Protein AF-A0A957DSN6-F1 (afdb_monomer)

Structure (mmCIF, N/CA/C/O backbone):
data_AF-A0A957DSN6-F1
#
_entry.id   AF-A0A957DSN6-F1
#
loop_
_atom_site.group_PDB
_atom_site.id
_atom_site.type_symbol
_atom_site.label_atom_id
_atom_site.label_alt_id
_atom_site.label_comp_id
_atom_site.label_asym_id
_atom_site.label_entity_id
_atom_site.label_seq_id
_atom_site.pdbx_PDB_ins_code
_atom_site.Cartn_x
_atom_site.Cartn_y
_atom_site.Cartn_z
_atom_site.occupancy
_atom_site.B_iso_or_equiv
_atom_site.auth_seq_id
_atom_site.auth_comp_id
_atom_site.auth_asym_id
_atom_site.auth_atom_id
_atom_site.pdbx_PDB_model_num
ATOM 1 N N . MET A 1 1 ? -2.392 6.578 -17.280 1.00 80.94 1 MET A N 1
ATOM 2 C CA . MET A 1 1 ? -2.365 6.594 -15.804 1.00 80.94 1 MET A CA 1
ATOM 3 C C . MET A 1 1 ? -3.721 6.248 -15.195 1.00 80.94 1 MET A C 1
ATOM 5 O O . MET A 1 1 ? -3.770 5.430 -14.290 1.00 80.94 1 MET A O 1
ATOM 9 N N . GLU A 1 2 ? -4.826 6.743 -15.762 1.00 84.31 2 GLU A N 1
ATOM 10 C CA . GLU A 1 2 ? -6.199 6.460 -15.296 1.00 84.31 2 GLU A CA 1
ATOM 11 C C . GLU A 1 2 ? -6.543 4.968 -15.145 1.00 84.31 2 GLU A C 1
ATOM 13 O O . GLU A 1 2 ? -7.177 4.583 -14.171 1.00 84.31 2 GLU A O 1
ATOM 18 N N . LYS A 1 3 ? -6.066 4.094 -16.045 1.00 86.19 3 LYS A N 1
ATOM 19 C CA . LYS A 1 3 ? -6.266 2.636 -15.913 1.00 86.19 3 LYS A CA 1
ATOM 20 C C . LYS A 1 3 ? -5.675 2.062 -14.620 1.00 86.19 3 LYS A C 1
ATOM 22 O O . LYS A 1 3 ? -6.287 1.193 -14.009 1.00 86.19 3 LYS A O 1
ATOM 27 N N . LEU A 1 4 ? -4.493 2.534 -14.217 1.00 87.94 4 LEU A N 1
ATOM 28 C CA . LEU A 1 4 ? -3.834 2.097 -12.987 1.00 87.94 4 LEU A CA 1
ATOM 29 C C . LEU A 1 4 ? -4.557 2.666 -11.760 1.00 87.94 4 LEU A C 1
ATOM 31 O O . LEU A 1 4 ? -4.818 1.925 -10.821 1.00 87.94 4 LEU A O 1
ATOM 35 N N . LYS A 1 5 ? -4.977 3.935 -11.820 1.00 88.50 5 LYS A N 1
ATOM 36 C CA . LYS A 1 5 ? -5.793 4.580 -10.782 1.00 88.50 5 LYS A CA 1
ATOM 37 C C . LYS A 1 5 ? -7.107 3.831 -10.531 1.00 88.50 5 LYS A C 1
ATOM 39 O O . LYS A 1 5 ? -7.393 3.479 -9.394 1.00 88.50 5 LYS A O 1
ATOM 44 N N . ASN A 1 6 ? -7.850 3.495 -11.587 1.00 89.38 6 ASN A N 1
ATOM 45 C CA . ASN A 1 6 ? -9.094 2.721 -11.480 1.00 89.38 6 ASN A CA 1
ATOM 46 C C . ASN A 1 6 ? -8.859 1.312 -10.926 1.00 89.38 6 ASN A C 1
ATOM 48 O O . ASN A 1 6 ? -9.687 0.794 -10.186 1.00 89.38 6 ASN A O 1
ATOM 52 N N . ARG A 1 7 ? -7.724 0.690 -11.270 1.00 89.69 7 ARG A N 1
ATOM 53 C CA . ARG A 1 7 ? -7.349 -0.620 -10.730 1.00 89.69 7 ARG A CA 1
ATOM 54 C C . ARG A 1 7 ? -7.064 -0.552 -9.231 1.00 89.69 7 ARG A C 1
ATOM 56 O O . ARG A 1 7 ? -7.552 -1.408 -8.507 1.00 89.69 7 ARG A O 1
ATOM 63 N N . ILE A 1 8 ? -6.318 0.458 -8.782 1.00 89.50 8 ILE A N 1
ATOM 64 C CA . ILE A 1 8 ? -6.016 0.673 -7.359 1.00 89.50 8 ILE A CA 1
ATOM 65 C C . ILE A 1 8 ? -7.295 1.003 -6.578 1.00 89.50 8 ILE A C 1
ATOM 67 O O . ILE A 1 8 ? -7.505 0.460 -5.503 1.00 89.50 8 ILE A O 1
ATOM 71 N N . ALA A 1 9 ? -8.191 1.820 -7.137 1.00 88.75 9 ALA A N 1
ATOM 72 C CA . ALA A 1 9 ? -9.477 2.143 -6.514 1.00 88.75 9 ALA A CA 1
ATOM 73 C C . ALA A 1 9 ? -10.405 0.923 -6.335 1.00 88.75 9 ALA A C 1
ATOM 75 O O . ALA A 1 9 ? -11.307 0.959 -5.507 1.00 88.75 9 ALA A O 1
ATOM 76 N N . ALA A 1 10 ? -10.193 -0.148 -7.107 1.00 90.00 10 ALA A N 1
ATOM 77 C CA . ALA A 1 10 ? -10.959 -1.390 -7.024 1.00 90.00 10 ALA A CA 1
ATOM 78 C C . ALA A 1 10 ? -10.331 -2.437 -6.084 1.00 90.00 10 ALA A C 1
ATOM 80 O O . ALA A 1 10 ? -10.807 -3.573 -6.029 1.00 90.00 10 ALA A O 1
ATOM 81 N N . PHE A 1 11 ? -9.236 -2.107 -5.396 1.00 90.44 11 PHE A N 1
ATOM 82 C CA . PHE A 1 11 ? -8.591 -3.039 -4.476 1.00 90.44 11 PHE A CA 1
ATOM 83 C C . PHE A 1 11 ? -9.40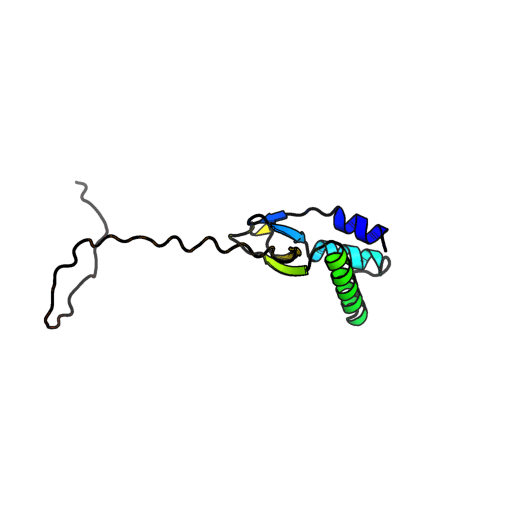8 -3.261 -3.208 1.00 90.44 11 PHE A C 1
ATOM 85 O O . PHE A 1 11 ? -10.123 -2.361 -2.770 1.00 90.44 11 PHE A O 1
ATOM 92 N N . PRO A 1 12 ? -9.304 -4.464 -2.612 1.00 87.88 12 PRO A N 1
ATOM 93 C CA . PRO A 1 12 ? -9.952 -4.732 -1.344 1.00 87.88 12 PRO A CA 1
ATOM 94 C C . PRO A 1 12 ? -9.374 -3.802 -0.278 1.00 87.88 12 PRO A C 1
ATOM 96 O O . PRO A 1 12 ? -8.158 -3.730 -0.084 1.00 87.88 12 PRO A O 1
ATOM 99 N N . THR A 1 13 ? -10.266 -3.099 0.404 1.00 89.88 13 THR A N 1
ATOM 100 C CA . THR A 1 13 ? -9.948 -2.261 1.556 1.00 89.88 13 THR A CA 1
ATOM 101 C C . THR A 1 13 ? -10.448 -2.929 2.825 1.00 89.88 13 THR A C 1
ATOM 103 O O . THR A 1 13 ? -11.494 -3.581 2.812 1.00 89.88 13 THR A O 1
ATOM 106 N N . ILE A 1 14 ? -9.738 -2.727 3.928 1.00 89.19 14 ILE A N 1
ATOM 107 C CA . ILE A 1 14 ? -10.186 -3.151 5.257 1.00 89.19 14 ILE A CA 1
ATOM 108 C C . ILE A 1 14 ? -10.681 -1.940 6.044 1.00 89.19 14 ILE A C 1
ATOM 110 O O . ILE A 1 14 ? -10.224 -0.819 5.822 1.00 89.19 14 ILE A O 1
ATOM 114 N N . MET A 1 15 ? -11.624 -2.164 6.955 1.00 88.44 15 MET A N 1
ATOM 115 C CA . MET A 1 15 ? -12.118 -1.135 7.866 1.00 88.44 15 MET A CA 1
ATOM 116 C C . MET A 1 15 ? -11.637 -1.424 9.282 1.00 88.44 15 MET A C 1
ATOM 118 O O . MET A 1 15 ? -11.943 -2.483 9.827 1.00 88.44 15 MET A O 1
ATOM 122 N N . VAL A 1 16 ? -10.935 -0.472 9.889 1.00 85.38 16 VAL A N 1
ATOM 123 C CA . VAL A 1 16 ? -10.437 -0.569 11.269 1.00 85.38 16 VAL A CA 1
ATOM 124 C C . VAL A 1 16 ? -10.715 0.765 11.951 1.00 85.38 16 VAL A C 1
ATOM 126 O O . VAL A 1 16 ? -10.456 1.815 11.377 1.00 85.38 16 VAL A O 1
ATOM 129 N N . GLY A 1 17 ? -11.335 0.758 13.133 1.00 80.75 17 GLY A N 1
ATOM 130 C CA . GLY A 1 17 ? -11.616 2.003 13.867 1.00 80.75 17 GLY A CA 1
ATOM 131 C C . GLY A 1 17 ? -12.487 3.038 13.128 1.00 80.75 17 GLY A C 1
ATOM 132 O O . GLY A 1 17 ? -12.474 4.205 13.494 1.00 80.75 17 GLY A O 1
ATOM 133 N N . GLY A 1 18 ? -13.238 2.636 12.094 1.00 82.25 18 GLY A N 1
ATOM 134 C CA . GLY A 1 18 ? -14.026 3.552 11.253 1.00 82.25 18 GLY A CA 1
ATOM 135 C C . GLY A 1 18 ? -13.254 4.175 10.083 1.00 82.25 18 GLY A C 1
ATOM 136 O O . GLY A 1 18 ? -13.853 4.879 9.274 1.00 82.25 18 GLY A O 1
ATOM 137 N N . GLU A 1 19 ? -11.965 3.872 9.943 1.00 85.75 19 GLU A N 1
ATOM 138 C CA . GLU A 1 19 ? -11.138 4.299 8.817 1.00 85.75 19 GLU A CA 1
ATOM 139 C C . GLU A 1 19 ? -11.007 3.196 7.765 1.00 85.75 19 GLU A C 1
ATOM 141 O O . GLU A 1 19 ? -11.090 2.001 8.062 1.00 85.75 19 GLU A O 1
ATOM 146 N N . THR A 1 20 ? -10.820 3.613 6.512 1.00 89.69 20 THR A N 1
ATOM 147 C CA . THR A 1 20 ? -10.631 2.708 5.374 1.00 89.69 20 THR A CA 1
ATOM 148 C C . THR A 1 20 ? -9.154 2.614 5.035 1.00 89.69 20 THR A C 1
ATOM 150 O O . THR A 1 20 ? -8.513 3.621 4.733 1.00 89.69 20 THR A O 1
ATOM 153 N N . TYR A 1 21 ? -8.643 1.390 5.027 1.00 91.06 21 TYR A N 1
ATOM 154 C CA . TYR A 1 21 ? -7.242 1.094 4.792 1.00 91.06 21 TYR A CA 1
ATOM 155 C C . TYR A 1 21 ? -7.059 0.294 3.513 1.00 91.06 21 TYR A C 1
ATOM 157 O O . TYR A 1 21 ? -7.755 -0.693 3.260 1.00 91.06 21 TYR A O 1
ATOM 165 N N . LEU A 1 22 ? -6.068 0.692 2.726 1.00 92.94 22 LEU A N 1
ATOM 166 C CA . LEU A 1 22 ? -5.683 0.032 1.489 1.00 92.94 22 LEU A CA 1
ATOM 167 C C . LEU A 1 22 ? -4.292 -0.584 1.647 1.00 92.94 22 LEU A C 1
ATOM 169 O O . LEU A 1 22 ? -3.353 0.092 2.057 1.00 92.94 22 LEU A O 1
ATOM 173 N N . SER A 1 23 ? -4.136 -1.868 1.320 1.00 93.50 23 SER A N 1
ATOM 174 C CA . SER A 1 23 ? -2.854 -2.568 1.490 1.00 93.50 23 SER A CA 1
ATOM 175 C C . SER A 1 23 ? -1.725 -1.876 0.723 1.00 93.50 23 SER A C 1
ATOM 177 O O . SER A 1 23 ? -1.795 -1.712 -0.497 1.00 93.50 23 SER A O 1
ATOM 179 N N . TYR A 1 24 ? -0.654 -1.512 1.433 1.00 92.56 24 TYR A N 1
ATOM 180 C CA . TYR A 1 24 ? 0.523 -0.891 0.830 1.00 92.56 24 TYR A CA 1
ATOM 181 C C . TYR A 1 24 ? 1.161 -1.806 -0.213 1.00 92.56 24 TYR A C 1
ATOM 183 O O . TYR A 1 24 ? 1.432 -1.372 -1.332 1.00 92.56 24 TYR A O 1
ATOM 191 N N . GLN A 1 25 ? 1.324 -3.085 0.139 1.00 90.44 25 GLN A N 1
ATOM 192 C CA . GLN A 1 25 ? 1.935 -4.086 -0.729 1.00 90.44 25 GLN A CA 1
ATOM 193 C C . GLN A 1 25 ? 1.144 -4.252 -2.029 1.00 90.44 25 GLN A C 1
ATOM 195 O O . GLN A 1 25 ? 1.722 -4.182 -3.111 1.00 90.44 25 GLN A O 1
ATOM 200 N N . ALA A 1 26 ? -0.185 -4.382 -1.938 1.00 91.44 26 ALA A N 1
ATOM 201 C CA . ALA A 1 26 ? -1.031 -4.529 -3.118 1.00 91.44 26 ALA A CA 1
ATOM 202 C C . ALA A 1 26 ? -0.842 -3.361 -4.099 1.00 91.44 26 ALA A C 1
ATOM 204 O O . ALA A 1 26 ? -0.697 -3.584 -5.303 1.00 91.44 26 ALA A O 1
ATOM 205 N N . VAL A 1 27 ? -0.792 -2.121 -3.594 1.00 91.56 27 VAL A N 1
ATOM 206 C CA . VAL A 1 27 ? -0.548 -0.927 -4.417 1.00 91.56 27 VAL A CA 1
ATOM 207 C C . VAL A 1 27 ? 0.832 -0.982 -5.064 1.00 91.56 27 VAL A C 1
ATOM 209 O O . VAL A 1 27 ? 0.937 -0.809 -6.279 1.00 91.56 27 VAL A O 1
ATOM 212 N N . THR A 1 28 ? 1.888 -1.244 -4.291 1.00 91.00 28 THR A N 1
ATOM 213 C CA . THR A 1 28 ? 3.256 -1.276 -4.826 1.00 91.00 28 THR A CA 1
ATOM 214 C C . THR A 1 28 ? 3.446 -2.373 -5.867 1.00 91.00 28 THR A C 1
ATOM 216 O O . THR A 1 28 ? 4.042 -2.105 -6.907 1.00 91.00 28 THR A O 1
ATOM 219 N N . ASP A 1 29 ? 2.879 -3.564 -5.660 1.00 89.44 29 ASP A N 1
ATOM 220 C CA . ASP A 1 29 ? 2.910 -4.665 -6.629 1.00 89.44 29 ASP A CA 1
ATOM 221 C C . ASP A 1 29 ? 2.170 -4.299 -7.922 1.00 89.44 29 ASP A C 1
ATOM 223 O O . ASP A 1 29 ? 2.651 -4.555 -9.027 1.00 89.44 29 ASP A O 1
ATOM 227 N N . ALA A 1 30 ? 1.016 -3.638 -7.814 1.00 90.31 30 ALA A N 1
ATOM 228 C CA . ALA A 1 30 ? 0.249 -3.199 -8.975 1.00 90.31 30 ALA A CA 1
ATOM 229 C C . ALA A 1 30 ? 0.991 -2.146 -9.802 1.00 90.31 30 ALA A C 1
ATOM 231 O O . ALA A 1 30 ? 0.986 -2.202 -11.035 1.00 90.31 30 ALA A O 1
ATOM 232 N N . VAL A 1 31 ? 1.629 -1.191 -9.124 1.00 90.81 31 VAL A N 1
ATOM 233 C CA . VAL A 1 31 ? 2.446 -0.150 -9.751 1.00 90.81 31 VAL A CA 1
ATOM 234 C C . VAL A 1 31 ? 3.696 -0.768 -10.377 1.00 90.81 31 VAL A C 1
ATOM 236 O O . VAL A 1 31 ? 4.011 -0.449 -11.522 1.00 90.81 31 VAL A O 1
ATOM 239 N N . ALA A 1 32 ? 4.368 -1.693 -9.687 1.00 89.50 32 ALA A N 1
ATOM 240 C CA . ALA A 1 32 ? 5.523 -2.420 -10.207 1.00 89.50 32 ALA A CA 1
ATOM 241 C C . ALA A 1 32 ? 5.165 -3.206 -11.473 1.00 89.50 32 ALA A C 1
ATOM 243 O O . ALA A 1 32 ? 5.806 -3.025 -12.506 1.00 89.50 32 ALA A O 1
ATOM 244 N N . ALA A 1 33 ? 4.085 -3.991 -11.436 1.00 89.56 33 ALA A N 1
ATOM 245 C CA . ALA A 1 33 ? 3.603 -4.754 -12.584 1.00 89.56 33 ALA A CA 1
ATOM 246 C C . ALA A 1 33 ? 3.185 -3.857 -13.762 1.00 89.56 33 ALA A C 1
ATOM 248 O O . ALA A 1 33 ? 3.287 -4.265 -14.918 1.00 89.56 33 ALA A O 1
ATOM 249 N N . PHE A 1 34 ? 2.708 -2.639 -13.492 1.00 89.25 34 PHE A N 1
ATOM 250 C CA . PHE A 1 34 ? 2.331 -1.685 -14.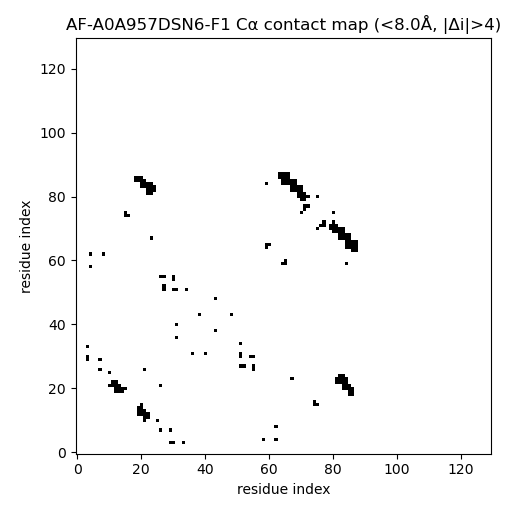534 1.00 89.25 34 PHE A CA 1
ATOM 251 C C . PHE A 1 34 ? 3.540 -0.981 -15.163 1.00 89.25 34 PHE A C 1
ATOM 253 O O . PHE A 1 34 ? 3.590 -0.824 -16.381 1.00 89.25 34 PHE A O 1
ATOM 260 N N . LEU A 1 35 ? 4.502 -0.537 -14.349 1.00 87.19 35 LEU A N 1
ATOM 261 C CA . LEU A 1 35 ? 5.690 0.182 -14.818 1.00 87.19 35 LEU A CA 1
ATOM 262 C C . LEU A 1 35 ? 6.743 -0.754 -15.423 1.00 87.19 35 LEU A C 1
ATOM 264 O O . LEU A 1 35 ? 7.450 -0.359 -16.349 1.00 87.19 35 LEU A O 1
ATOM 268 N N . PHE A 1 36 ? 6.842 -1.981 -14.915 1.00 86.94 36 PHE A N 1
ATOM 269 C CA . PHE A 1 36 ? 7.884 -2.947 -15.256 1.00 86.94 36 PHE A CA 1
ATOM 270 C C . PHE A 1 36 ? 7.302 -4.351 -15.515 1.00 86.94 36 PHE A C 1
ATOM 272 O O . PHE A 1 36 ? 7.678 -5.307 -14.841 1.00 86.94 36 PHE A O 1
ATOM 279 N N . PRO A 1 37 ? 6.413 -4.523 -16.512 1.00 82.69 37 PRO A N 1
ATOM 280 C CA . PRO A 1 37 ? 5.695 -5.785 -16.743 1.00 82.69 37 PRO A CA 1
ATOM 281 C C . PRO A 1 37 ? 6.598 -6.973 -17.114 1.00 82.69 37 PRO A C 1
ATOM 283 O O . PRO A 1 37 ? 6.200 -8.124 -16.968 1.00 82.69 37 PRO A O 1
ATOM 286 N N . THR A 1 38 ? 7.797 -6.705 -17.628 1.00 81.25 38 THR A N 1
ATOM 287 C CA . THR A 1 38 ? 8.766 -7.705 -18.102 1.00 81.25 38 THR A CA 1
ATOM 288 C C . THR A 1 38 ? 9.883 -8.001 -17.108 1.00 81.25 38 THR A C 1
ATOM 290 O O . THR A 1 38 ? 10.727 -8.850 -17.392 1.00 81.25 38 THR A O 1
ATOM 293 N N . HIS A 1 39 ? 9.917 -7.320 -15.961 1.00 74.56 39 HIS A N 1
ATOM 294 C CA . HIS A 1 39 ? 10.954 -7.539 -14.962 1.00 74.56 39 HIS A CA 1
ATOM 295 C C . HIS A 1 39 ? 10.406 -8.363 -13.798 1.00 74.56 39 HIS A C 1
ATOM 297 O O . HIS A 1 39 ? 9.383 -7.996 -13.223 1.00 74.56 39 HIS A O 1
ATOM 303 N N . PRO A 1 40 ? 11.078 -9.465 -13.424 1.00 70.06 40 PRO A N 1
ATOM 304 C CA . PRO A 1 40 ? 10.757 -10.140 -12.180 1.00 70.06 40 PRO A CA 1
ATOM 305 C C . PRO A 1 40 ? 11.063 -9.200 -11.009 1.00 70.06 40 PRO A C 1
ATOM 307 O O . PRO A 1 40 ? 12.044 -8.454 -11.044 1.00 70.06 40 PRO A O 1
ATOM 310 N N . THR A 1 41 ? 10.236 -9.254 -9.966 1.00 66.19 41 THR A N 1
ATOM 311 C CA . THR A 1 41 ? 10.319 -8.379 -8.783 1.00 66.19 41 THR A CA 1
ATOM 312 C C . THR A 1 41 ? 11.685 -8.450 -8.085 1.00 66.19 41 THR A C 1
ATOM 314 O O . THR A 1 41 ? 12.115 -7.482 -7.469 1.00 66.19 41 THR A O 1
ATOM 317 N N . ASP A 1 42 ? 12.397 -9.566 -8.262 1.00 69.69 42 ASP A N 1
ATOM 318 C CA . ASP A 1 42 ? 13.737 -9.839 -7.727 1.00 69.69 42 ASP A CA 1
ATOM 319 C C . ASP A 1 42 ? 14.876 -9.088 -8.460 1.00 69.69 42 ASP A C 1
ATOM 321 O O . ASP A 1 42 ? 16.005 -9.041 -7.988 1.00 69.69 42 ASP A O 1
ATOM 325 N N . GLN A 1 43 ? 14.594 -8.467 -9.614 1.00 74.19 43 GLN A N 1
ATOM 326 C CA . GLN A 1 43 ? 15.562 -7.704 -10.426 1.00 74.19 43 GLN A CA 1
ATOM 327 C C . GLN A 1 43 ? 15.233 -6.201 -10.481 1.00 74.19 43 GLN A C 1
ATOM 329 O O . GLN A 1 43 ? 15.569 -5.493 -11.439 1.00 74.19 43 GLN A O 1
ATOM 334 N N . ILE A 1 44 ? 14.515 -5.701 -9.476 1.00 78.88 44 ILE A N 1
ATOM 335 C CA . ILE A 1 44 ? 14.197 -4.280 -9.350 1.00 78.88 44 ILE A CA 1
ATOM 336 C C . ILE A 1 44 ? 15.355 -3.579 -8.635 1.00 78.88 44 ILE A C 1
ATOM 338 O O . ILE A 1 44 ? 15.507 -3.678 -7.422 1.00 78.88 44 ILE A O 1
ATOM 342 N N . ASP A 1 45 ? 16.154 -2.832 -9.398 1.00 86.94 45 ASP A N 1
ATOM 343 C CA . ASP A 1 45 ? 17.187 -1.951 -8.850 1.00 86.94 45 ASP A CA 1
ATOM 344 C C . ASP A 1 45 ? 16.589 -0.803 -8.016 1.00 86.94 45 ASP A C 1
ATOM 346 O O . ASP A 1 45 ? 15.441 -0.394 -8.214 1.00 86.94 45 ASP A O 1
ATOM 350 N N . GLU A 1 46 ? 17.407 -0.194 -7.153 1.00 88.62 46 GLU A N 1
ATOM 351 C CA . GLU A 1 46 ? 17.013 0.907 -6.258 1.00 88.62 46 GLU A CA 1
ATOM 352 C C . GLU A 1 46 ? 16.289 2.051 -6.988 1.00 88.62 46 GLU A C 1
ATOM 354 O O . GLU A 1 46 ? 15.242 2.524 -6.546 1.00 88.62 46 GLU A O 1
ATOM 359 N N . ALA A 1 47 ? 16.794 2.466 -8.154 1.00 88.75 47 ALA A N 1
ATOM 360 C CA . ALA A 1 47 ? 16.188 3.541 -8.937 1.00 88.75 47 ALA A CA 1
ATOM 361 C C . ALA A 1 47 ? 14.772 3.190 -9.432 1.00 88.75 47 ALA A C 1
ATOM 363 O O . ALA A 1 47 ? 13.894 4.055 -9.496 1.00 88.75 47 ALA A O 1
ATOM 364 N N . ARG A 1 48 ? 14.529 1.918 -9.773 1.00 87.62 48 ARG A N 1
ATOM 365 C CA . ARG A 1 48 ? 13.204 1.437 -10.185 1.00 87.62 48 ARG A CA 1
ATOM 366 C C . ARG A 1 48 ? 12.276 1.345 -8.985 1.00 87.62 48 ARG A C 1
ATOM 368 O O . ARG A 1 48 ? 11.132 1.782 -9.084 1.00 87.62 48 ARG A O 1
ATOM 375 N N . TYR A 1 49 ? 12.784 0.844 -7.862 1.00 89.31 49 TYR A N 1
ATOM 376 C CA . TYR A 1 49 ? 12.038 0.777 -6.613 1.00 89.31 49 TYR A CA 1
ATOM 37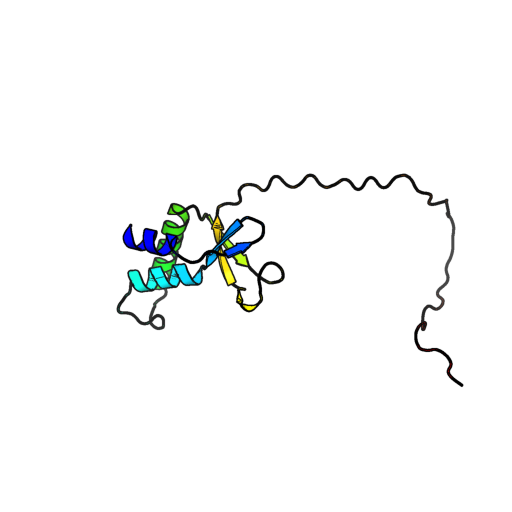7 C C . TYR A 1 49 ? 11.579 2.166 -6.163 1.00 89.31 49 TYR A C 1
ATOM 379 O O . TYR A 1 49 ? 10.389 2.380 -5.939 1.00 89.31 49 TYR A O 1
ATOM 387 N N . LYS A 1 50 ? 12.481 3.153 -6.158 1.00 92.25 50 LYS A N 1
ATOM 388 C CA . LYS A 1 50 ? 12.141 4.544 -5.842 1.00 92.25 50 LYS A CA 1
ATOM 389 C C . LYS A 1 50 ? 11.021 5.076 -6.738 1.00 92.25 50 LYS A C 1
ATOM 391 O O . LYS A 1 50 ? 10.045 5.627 -6.238 1.00 92.25 50 LYS A O 1
ATOM 396 N N . ARG A 1 51 ? 11.106 4.827 -8.047 1.00 91.06 51 ARG A N 1
ATOM 397 C CA . ARG A 1 51 ? 10.079 5.258 -9.002 1.00 91.06 51 ARG A CA 1
ATOM 398 C C . ARG A 1 51 ? 8.720 4.600 -8.755 1.00 91.06 51 ARG A C 1
ATOM 400 O O . ARG A 1 51 ? 7.694 5.252 -8.946 1.00 91.06 51 ARG A O 1
ATOM 407 N N . ILE A 1 52 ? 8.700 3.331 -8.343 1.00 91.56 52 ILE A N 1
ATOM 408 C CA . ILE A 1 52 ? 7.470 2.631 -7.939 1.00 91.56 52 ILE A CA 1
ATOM 409 C C . ILE A 1 52 ? 6.852 3.340 -6.739 1.00 91.56 52 ILE A C 1
ATOM 411 O O . ILE A 1 52 ? 5.667 3.656 -6.785 1.00 91.56 52 ILE A O 1
ATOM 415 N N . LEU A 1 53 ? 7.648 3.648 -5.713 1.00 91.62 53 LEU A N 1
ATOM 416 C CA . LEU A 1 53 ? 7.159 4.316 -4.507 1.00 91.62 53 LEU A CA 1
ATOM 417 C C . LEU A 1 53 ? 6.623 5.722 -4.786 1.00 91.62 53 LEU A C 1
ATOM 419 O O . LEU A 1 53 ? 5.521 6.041 -4.357 1.00 91.62 53 LEU A O 1
ATOM 423 N N . GLU A 1 54 ? 7.350 6.536 -5.552 1.00 93.19 54 GLU A N 1
ATOM 424 C CA . GLU A 1 54 ? 6.912 7.890 -5.928 1.00 93.19 54 GLU A CA 1
ATOM 425 C C . GLU A 1 54 ? 5.604 7.860 -6.734 1.00 93.19 54 GLU A C 1
ATOM 427 O O . GLU A 1 54 ? 4.718 8.701 -6.559 1.00 93.19 54 GLU A O 1
ATOM 432 N N . THR A 1 55 ? 5.460 6.857 -7.604 1.00 91.81 55 THR A N 1
ATOM 433 C CA . THR A 1 55 ? 4.247 6.666 -8.405 1.00 91.81 55 THR A CA 1
ATOM 434 C C . THR A 1 55 ? 3.077 6.181 -7.550 1.00 91.81 55 THR A C 1
ATOM 436 O O . THR A 1 55 ? 1.959 6.663 -7.722 1.00 91.81 55 THR A O 1
ATOM 439 N N . ALA A 1 56 ? 3.324 5.240 -6.636 1.00 91.25 56 ALA A N 1
ATOM 440 C CA . ALA A 1 56 ? 2.328 4.739 -5.697 1.00 91.25 56 ALA A CA 1
ATOM 441 C C . ALA A 1 56 ? 1.813 5.863 -4.789 1.00 91.25 56 ALA A C 1
ATOM 443 O O . ALA A 1 56 ? 0.604 6.047 -4.700 1.00 91.25 56 ALA A O 1
ATOM 444 N N . ASP A 1 57 ? 2.713 6.656 -4.203 1.00 90.69 57 ASP A N 1
ATOM 445 C CA . ASP A 1 57 ? 2.365 7.804 -3.359 1.00 90.69 57 ASP A CA 1
ATOM 446 C C . ASP A 1 57 ? 1.499 8.818 -4.115 1.00 90.69 57 ASP A C 1
ATOM 448 O O . ASP A 1 57 ? 0.408 9.164 -3.663 1.00 90.69 57 ASP A O 1
ATOM 452 N N . SER A 1 58 ? 1.919 9.210 -5.323 1.00 91.62 58 SER A N 1
ATOM 453 C CA . SER A 1 58 ? 1.166 10.165 -6.145 1.00 91.62 58 SER A CA 1
ATOM 454 C C . SER A 1 58 ? -0.258 9.677 -6.441 1.00 91.62 58 SER A C 1
ATOM 456 O O . SER A 1 58 ? -1.218 10.436 -6.316 1.00 91.62 58 SER A O 1
ATOM 458 N N . LEU A 1 59 ? -0.413 8.397 -6.795 1.00 90.94 59 LEU A N 1
ATOM 459 C CA . LEU A 1 59 ? -1.717 7.799 -7.092 1.00 90.94 59 LEU A CA 1
ATOM 460 C C . LEU A 1 59 ? -2.597 7.657 -5.850 1.00 90.94 59 LEU A C 1
ATOM 462 O O . LEU A 1 59 ? -3.799 7.905 -5.926 1.00 90.94 59 LEU A O 1
ATOM 466 N N . CYS A 1 60 ? -2.015 7.264 -4.719 1.00 89.88 60 CYS A N 1
ATOM 467 C CA . CYS A 1 60 ? -2.723 7.162 -3.449 1.00 89.88 60 CYS A CA 1
ATOM 468 C C . CYS A 1 60 ? -3.240 8.533 -2.996 1.00 89.88 60 CYS A C 1
ATOM 470 O O . CYS A 1 60 ? -4.423 8.649 -2.672 1.00 89.88 60 CYS A O 1
ATOM 472 N N . ARG A 1 61 ? -2.422 9.588 -3.104 1.00 90.25 61 ARG A N 1
ATOM 473 C CA . ARG A 1 61 ? -2.839 10.974 -2.829 1.00 90.25 61 ARG A CA 1
ATOM 474 C C . ARG A 1 61 ? -3.973 11.435 -3.729 1.00 90.25 61 ARG A C 1
ATOM 476 O O . ARG A 1 61 ? -4.935 12.036 -3.260 1.00 90.25 61 ARG A O 1
ATOM 483 N N . GLU A 1 62 ? -3.908 11.105 -5.014 1.00 89.62 62 GLU A N 1
ATOM 484 C CA . GLU A 1 62 ? -4.986 11.380 -5.967 1.00 89.62 62 GLU A CA 1
ATOM 485 C C . GLU A 1 62 ? -6.299 10.634 -5.670 1.00 89.62 62 GLU A C 1
ATOM 487 O O . GLU A 1 62 ? -7.350 11.019 -6.190 1.00 89.62 62 GLU A O 1
ATOM 492 N N . LEU A 1 63 ? -6.238 9.547 -4.899 1.00 88.56 63 LEU A N 1
ATOM 493 C CA . LEU A 1 63 ? -7.385 8.758 -4.445 1.00 88.56 63 LEU A CA 1
ATOM 494 C C . LEU A 1 63 ? -7.865 9.161 -3.039 1.00 88.56 63 LEU A C 1
ATOM 496 O O . LEU A 1 63 ? -8.860 8.618 -2.570 1.00 88.56 63 LEU A O 1
ATOM 500 N N . GLY A 1 64 ? -7.199 10.121 -2.391 1.00 88.62 64 GLY A N 1
ATOM 501 C CA . GLY A 1 64 ? -7.550 10.618 -1.058 1.00 88.62 64 GLY A CA 1
ATOM 502 C C . GLY A 1 64 ? -6.825 9.932 0.105 1.00 88.62 64 GLY A C 1
ATOM 503 O O . GLY A 1 64 ? -7.093 10.271 1.256 1.00 88.62 64 GLY A O 1
ATOM 504 N N . TYR A 1 65 ? -5.895 9.013 -0.169 1.00 90.38 65 TYR A N 1
ATOM 505 C CA . TYR A 1 65 ? -5.015 8.433 0.846 1.00 90.38 65 TYR A CA 1
ATOM 506 C C . TYR A 1 65 ? -3.818 9.355 1.085 1.00 90.38 65 TYR A C 1
ATOM 508 O O . TYR A 1 65 ? -3.141 9.741 0.133 1.00 90.38 65 TYR A O 1
ATOM 516 N N . ALA A 1 66 ? -3.551 9.714 2.336 1.00 87.38 66 ALA A N 1
ATOM 517 C CA . ALA A 1 66 ? -2.531 10.710 2.669 1.00 87.38 66 ALA A CA 1
ATOM 518 C C . ALA A 1 66 ? -1.322 10.125 3.398 1.00 87.38 66 ALA A C 1
ATOM 520 O O . ALA A 1 66 ? -0.212 10.621 3.207 1.00 87.38 66 ALA A O 1
ATOM 521 N N . ASP A 1 67 ? -1.527 9.060 4.173 1.00 89.00 67 ASP A N 1
ATOM 522 C CA . ASP A 1 67 ? -0.515 8.522 5.076 1.00 89.00 67 ASP A CA 1
ATOM 523 C C . ASP A 1 67 ? -0.390 7.003 4.952 1.00 89.00 67 ASP A C 1
ATOM 525 O O . ASP A 1 67 ? -1.321 6.308 4.536 1.00 89.00 67 ASP A O 1
ATOM 529 N N . VAL A 1 68 ? 0.782 6.488 5.330 1.00 91.12 68 VAL A N 1
ATOM 530 C CA . VAL A 1 68 ? 1.046 5.051 5.457 1.00 91.12 68 VAL A CA 1
ATOM 531 C C . VAL A 1 68 ? 1.205 4.724 6.932 1.00 91.12 68 VAL A C 1
ATOM 533 O O . VAL A 1 68 ? 2.107 5.239 7.593 1.00 91.12 68 VAL A O 1
ATOM 536 N N . VAL A 1 69 ? 0.369 3.825 7.437 1.00 91.56 69 VAL A N 1
ATOM 537 C CA . VAL A 1 69 ? 0.423 3.345 8.817 1.00 91.56 69 VAL A CA 1
ATOM 538 C C . VAL A 1 69 ? 0.728 1.857 8.862 1.00 91.56 69 VAL A C 1
ATOM 540 O O . VAL A 1 69 ? 0.475 1.109 7.915 1.00 91.56 69 VAL A O 1
ATOM 543 N N . LYS A 1 70 ? 1.283 1.410 9.986 1.00 93.12 70 LYS A N 1
ATOM 544 C CA . LYS A 1 70 ? 1.476 -0.009 10.262 1.00 93.12 70 LYS A CA 1
ATOM 545 C C . LYS A 1 70 ? 0.344 -0.493 11.159 1.00 93.12 70 LYS A C 1
ATOM 54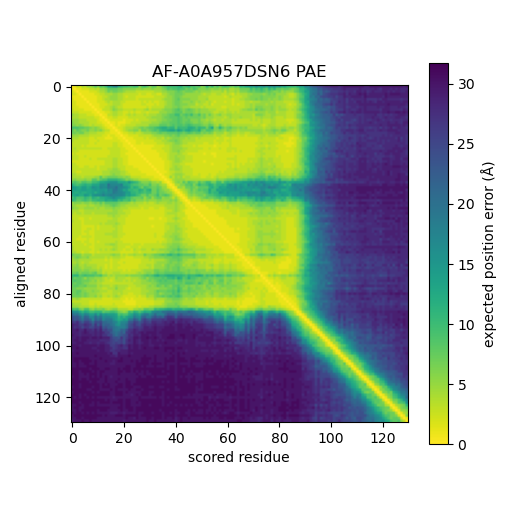7 O O . LYS A 1 70 ? 0.260 -0.058 12.303 1.00 93.12 70 LYS A O 1
ATOM 552 N N . LEU A 1 71 ? -0.470 -1.416 10.660 1.00 90.25 71 LEU A N 1
ATOM 553 C CA . LEU A 1 71 ? -1.501 -2.079 11.451 1.00 90.25 71 LEU A CA 1
ATOM 554 C C . LEU A 1 71 ? -0.933 -3.355 12.072 1.00 90.25 71 LEU A C 1
ATOM 556 O O . LEU A 1 71 ? -0.246 -4.143 11.411 1.00 90.25 71 LEU A O 1
ATOM 560 N N . VAL A 1 72 ? -1.203 -3.539 13.361 1.00 91.06 72 VAL A N 1
ATOM 561 C CA . VAL A 1 72 ? -0.774 -4.685 14.167 1.00 91.06 72 VAL A CA 1
ATOM 562 C C . VAL A 1 72 ? -1.930 -5.138 15.068 1.00 91.06 72 VAL A C 1
ATOM 564 O O . VAL A 1 72 ? -2.851 -4.363 15.305 1.00 91.06 72 VAL A O 1
ATOM 567 N N . PRO A 1 73 ? -1.918 -6.373 15.590 1.00 89.88 73 PRO A N 1
ATOM 568 C CA . PRO A 1 73 ? -2.884 -6.781 16.608 1.00 89.88 73 PRO A CA 1
ATOM 569 C C . PRO A 1 73 ? -2.776 -5.918 17.882 1.00 89.88 73 PRO A C 1
ATOM 571 O O . PRO A 1 73 ? -1.654 -5.564 18.260 1.00 89.88 73 PRO A O 1
ATOM 574 N N . PRO A 1 74 ? -3.890 -5.628 18.587 1.00 86.62 74 PRO A N 1
ATOM 575 C CA . PRO A 1 74 ? -5.237 -6.190 18.413 1.00 86.62 74 PRO A CA 1
ATOM 576 C C . PRO A 1 74 ? -6.119 -5.488 17.366 1.00 86.62 74 PRO A C 1
ATOM 578 O O . PRO A 1 74 ? -7.232 -5.955 17.136 1.00 86.62 74 PRO A O 1
ATOM 581 N N . ASP A 1 75 ? -5.657 -4.405 16.737 1.00 83.25 75 ASP A N 1
ATOM 582 C CA . ASP A 1 75 ? -6.454 -3.619 15.781 1.00 83.25 75 ASP A CA 1
ATOM 583 C C . ASP A 1 75 ? -6.831 -4.416 14.521 1.00 83.25 75 ASP A C 1
ATOM 585 O O . ASP A 1 75 ? -7.906 -4.232 13.953 1.00 83.25 75 ASP A O 1
ATOM 589 N N . VAL A 1 76 ? -5.961 -5.341 14.108 1.00 87.25 76 VAL A N 1
ATOM 590 C CA . VAL A 1 76 ? -6.185 -6.290 13.007 1.00 87.25 76 VAL A CA 1
ATOM 591 C C . VAL A 1 76 ? -5.797 -7.710 13.413 1.00 87.25 76 VAL A C 1
ATOM 593 O O . VAL A 1 76 ? -5.040 -7.922 14.365 1.00 87.25 76 VAL A O 1
ATOM 596 N N . GLN A 1 77 ? -6.278 -8.714 12.675 1.00 88.62 77 GLN A N 1
ATOM 597 C CA . GLN A 1 77 ? -5.837 -10.094 12.884 1.00 88.62 77 GLN A CA 1
ATOM 598 C C . GLN A 1 77 ? -4.344 -10.242 12.566 1.00 88.62 77 GLN A C 1
ATOM 600 O O . GLN A 1 77 ? -3.795 -9.534 11.725 1.00 88.62 77 GLN A O 1
ATOM 605 N N . PHE A 1 78 ? -3.676 -11.224 13.179 1.00 85.62 78 PHE A N 1
ATOM 606 C CA . PHE A 1 78 ? -2.248 -11.465 12.930 1.00 85.62 78 PHE A CA 1
ATOM 607 C C . PHE A 1 78 ? -1.939 -11.737 11.446 1.00 85.62 78 PHE A C 1
ATOM 609 O O . PHE A 1 78 ? -0.880 -11.366 10.958 1.00 85.62 78 PHE A O 1
ATOM 616 N N . SER A 1 79 ? -2.877 -12.348 10.714 1.00 88.88 79 SER A N 1
ATOM 617 C CA . SER A 1 79 ? -2.739 -12.601 9.269 1.00 88.88 79 SER A CA 1
ATOM 618 C C . SER A 1 79 ? -2.866 -11.338 8.406 1.00 88.88 79 SER A C 1
ATOM 620 O O . SER A 1 79 ? -2.477 -11.359 7.245 1.00 88.88 79 SER A O 1
ATOM 622 N N . GLU A 1 80 ? -3.393 -10.250 8.970 1.00 87.44 80 GLU A N 1
ATOM 623 C CA . GLU A 1 80 ? -3.635 -8.969 8.297 1.00 87.44 80 GLU A CA 1
ATOM 624 C C . GLU A 1 80 ? -2.658 -7.876 8.762 1.00 87.44 80 GLU A C 1
ATOM 626 O O . GLU A 1 80 ? -2.768 -6.725 8.339 1.00 87.44 80 GLU A O 1
ATOM 631 N N . MET A 1 81 ? -1.680 -8.204 9.615 1.00 91.50 81 MET A N 1
ATOM 632 C CA . MET A 1 81 ? -0.659 -7.240 10.028 1.00 91.50 81 MET A CA 1
ATOM 633 C C . MET A 1 81 ? 0.158 -6.764 8.819 1.00 91.50 81 MET A C 1
ATOM 635 O O . MET A 1 81 ? 0.539 -7.557 7.956 1.00 91.50 81 MET A O 1
ATOM 639 N N . GLY A 1 82 ? 0.480 -5.474 8.759 1.00 92.19 82 GLY A N 1
ATOM 640 C CA . GLY A 1 82 ? 1.210 -4.941 7.612 1.00 92.19 82 GLY A CA 1
ATOM 641 C C . GLY A 1 82 ? 1.182 -3.426 7.497 1.00 92.19 82 GLY A C 1
ATOM 642 O O . GLY A 1 82 ? 0.746 -2.721 8.404 1.00 92.19 82 GLY A O 1
ATOM 643 N N . LEU A 1 83 ? 1.688 -2.935 6.367 1.00 94.00 83 LEU A N 1
ATOM 644 C CA . LEU A 1 83 ? 1.640 -1.524 5.998 1.00 94.00 83 LEU A CA 1
ATOM 645 C C . LEU A 1 83 ? 0.381 -1.245 5.175 1.00 94.00 83 LEU A C 1
ATOM 647 O O . LEU A 1 83 ? 0.053 -1.996 4.252 1.00 94.00 83 LEU A O 1
ATOM 651 N N . TYR A 1 84 ? -0.288 -0.141 5.485 1.00 93.69 84 TYR A N 1
ATOM 652 C CA . TYR A 1 84 ? -1.537 0.268 4.863 1.00 93.69 84 TYR A CA 1
ATOM 653 C C . TYR A 1 84 ? -1.547 1.764 4.584 1.00 93.69 84 TYR A C 1
ATOM 655 O O . TYR A 1 84 ? -1.083 2.556 5.396 1.00 93.69 84 TYR A O 1
ATOM 663 N N . TRP A 1 85 ? -2.116 2.143 3.448 1.00 92.75 85 TRP A N 1
ATOM 664 C CA . TRP A 1 85 ? -2.504 3.512 3.150 1.00 92.75 85 TRP A CA 1
ATOM 665 C C . TRP A 1 85 ? -3.800 3.836 3.883 1.00 92.75 85 TRP A C 1
ATOM 667 O O . TRP A 1 85 ? -4.754 3.062 3.805 1.00 92.75 85 TRP A O 1
ATOM 677 N N . THR A 1 86 ? -3.843 4.980 4.552 1.00 92.19 86 THR A N 1
ATOM 678 C CA . THR A 1 86 ? -5.048 5.522 5.180 1.00 92.19 86 THR A CA 1
ATOM 679 C C . THR A 1 86 ? -5.409 6.865 4.561 1.00 92.19 86 THR A C 1
ATOM 681 O O . THR A 1 86 ? -4.548 7.591 4.044 1.00 92.19 86 THR A O 1
ATOM 684 N N . ALA A 1 87 ? -6.702 7.178 4.562 1.00 84.75 87 ALA A N 1
ATOM 685 C CA . ALA A 1 87 ? -7.148 8.537 4.292 1.00 84.75 87 ALA A CA 1
ATOM 686 C C . ALA A 1 87 ? -6.486 9.484 5.301 1.00 84.75 87 ALA A C 1
ATOM 688 O O . ALA A 1 87 ? -6.148 9.068 6.409 1.00 84.75 87 ALA A O 1
ATOM 689 N N . ALA A 1 88 ? -6.280 10.751 4.925 1.00 66.62 88 ALA A N 1
ATOM 690 C CA . ALA A 1 88 ? -5.869 11.745 5.915 1.00 66.62 88 ALA A CA 1
ATOM 691 C C . ALA A 1 88 ? -6.811 11.626 7.118 1.00 66.62 88 ALA A C 1
ATOM 693 O O . ALA A 1 88 ? -8.023 11.537 6.877 1.00 66.62 88 ALA A O 1
ATOM 694 N N . PRO A 1 89 ? -6.295 11.616 8.361 1.00 56.44 89 PRO A N 1
ATOM 695 C CA . PRO A 1 89 ? -7.152 11.541 9.524 1.00 56.44 89 PRO A CA 1
ATOM 696 C C . PRO A 1 89 ? -8.175 12.661 9.381 1.00 56.44 89 PRO A C 1
ATOM 698 O O . PRO A 1 89 ? -7.840 13.851 9.406 1.00 56.44 89 PRO A O 1
ATOM 701 N N . GLN A 1 90 ? -9.438 12.287 9.177 1.00 49.53 90 GLN A N 1
ATOM 702 C CA . GLN A 1 90 ? -10.519 13.173 9.553 1.00 49.53 90 GLN A CA 1
ATOM 703 C C . GLN A 1 90 ? -10.289 13.311 11.038 1.00 49.53 90 GLN A C 1
ATOM 705 O O . GLN A 1 90 ? -10.497 12.316 11.721 1.00 49.53 90 GLN A O 1
ATOM 710 N N . LEU A 1 91 ? -9.719 14.443 11.481 1.00 44.72 91 LEU A N 1
ATOM 711 C CA . LEU A 1 91 ? -9.482 14.763 12.887 1.00 44.72 91 LEU A CA 1
ATOM 712 C C . LEU A 1 91 ? -10.638 14.167 13.674 1.00 44.72 91 LEU A C 1
ATOM 714 O O . LEU A 1 91 ? -11.745 14.711 13.650 1.00 44.72 91 LEU A O 1
ATOM 718 N N . ALA A 1 92 ? -10.400 12.989 14.254 1.00 42.94 92 ALA A N 1
ATOM 719 C CA . ALA A 1 92 ? -11.368 12.341 15.094 1.00 42.94 92 ALA A CA 1
ATOM 720 C C . ALA A 1 92 ? -11.464 13.338 16.227 1.00 42.94 92 ALA A C 1
ATOM 722 O O . ALA A 1 92 ? -10.479 13.548 16.935 1.00 42.94 92 ALA A O 1
ATOM 723 N N . LEU A 1 93 ? -12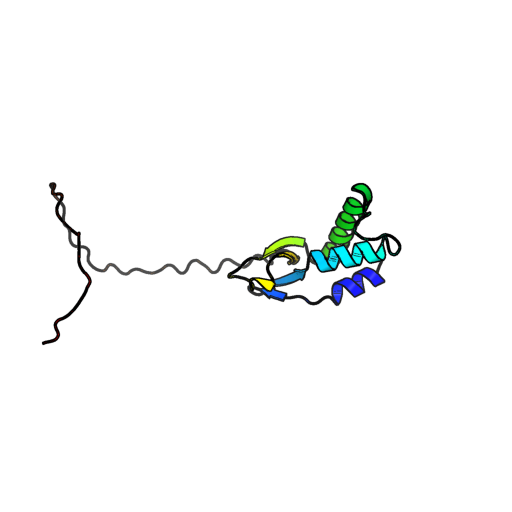.574 14.076 16.259 1.00 43.91 93 LEU A N 1
ATOM 724 C CA . LEU A 1 93 ? -12.881 14.999 17.329 1.00 43.91 93 LEU A CA 1
ATOM 725 C C . LEU A 1 93 ? -12.711 14.148 18.576 1.00 43.91 93 LEU A C 1
ATOM 727 O O . LEU A 1 93 ? -13.469 13.190 18.747 1.00 43.91 93 LEU A O 1
ATOM 731 N N . GLU A 1 94 ? -11.616 14.376 19.304 1.00 46.62 94 GLU A N 1
ATOM 732 C CA . GLU A 1 94 ? -11.230 13.535 20.426 1.00 46.62 94 GLU A CA 1
ATOM 733 C C . GLU A 1 94 ? -12.493 13.386 21.269 1.00 46.62 94 GLU A C 1
ATOM 735 O O . GLU A 1 94 ? -13.087 14.419 21.605 1.00 46.62 94 GLU A O 1
ATOM 740 N N . PRO A 1 95 ? -13.008 12.165 21.516 1.00 47.50 95 PRO A N 1
ATOM 741 C CA . PRO A 1 95 ? -14.150 12.042 22.395 1.00 47.50 95 PRO A CA 1
ATOM 742 C C . PRO A 1 95 ? -13.708 12.685 23.700 1.00 47.50 95 PRO A C 1
ATOM 744 O O . PRO A 1 95 ? -12.725 12.241 24.300 1.00 47.50 95 PRO A O 1
ATOM 747 N N . GLU A 1 96 ? -14.378 13.786 24.053 1.00 43.59 96 GLU A N 1
ATOM 748 C CA . GLU A 1 96 ? -14.091 14.571 25.244 1.00 43.59 96 GLU A CA 1
ATOM 749 C C . GLU A 1 96 ? -13.818 13.583 26.379 1.00 43.59 96 GLU A C 1
ATOM 751 O O . GLU A 1 96 ? -14.616 12.644 26.556 1.00 43.59 96 GLU A O 1
ATOM 756 N N . PRO A 1 97 ? -12.675 13.702 27.084 1.00 48.03 97 PRO A N 1
ATOM 757 C CA . PRO A 1 97 ? -12.341 12.754 28.126 1.00 48.03 97 PRO A CA 1
ATOM 758 C C . PRO A 1 97 ? -13.549 12.688 29.045 1.00 48.03 97 PRO A C 1
ATOM 760 O O . PRO A 1 97 ? -13.964 13.705 29.600 1.00 48.03 97 PRO A O 1
ATOM 763 N N . HIS A 1 98 ? -14.162 11.507 29.139 1.00 46.91 98 HIS A N 1
ATOM 764 C CA . HIS A 1 98 ? -15.232 11.282 30.089 1.00 46.91 98 HIS A CA 1
ATOM 765 C C . HIS A 1 98 ? -14.610 11.533 31.454 1.00 46.91 98 HIS A C 1
ATOM 767 O O . HIS A 1 98 ? -13.865 10.703 31.977 1.00 46.91 98 HIS A O 1
ATOM 773 N N . ILE A 1 99 ? -14.853 12.728 31.989 1.00 55.50 99 ILE A N 1
ATOM 774 C CA . ILE A 1 99 ? -14.481 13.099 33.339 1.00 55.50 99 ILE A CA 1
ATOM 775 C C . ILE A 1 99 ? -15.208 12.087 34.213 1.00 55.50 99 ILE A C 1
ATOM 777 O O . ILE A 1 99 ? -16.427 12.145 34.380 1.00 55.50 99 ILE A O 1
ATOM 781 N N . ILE A 1 100 ? -14.467 11.111 34.733 1.00 56.41 100 ILE A N 1
ATOM 782 C CA . ILE A 1 100 ? -14.976 10.247 35.784 1.00 56.41 100 ILE A CA 1
ATOM 783 C C . ILE A 1 100 ? -15.196 11.175 36.977 1.00 56.41 100 ILE A C 1
ATOM 785 O O . ILE A 1 100 ? -14.253 11.550 37.673 1.00 56.41 100 ILE A O 1
ATOM 789 N N . HIS A 1 101 ? -16.443 11.584 37.200 1.00 43.72 101 HIS A N 1
ATOM 790 C CA . HIS A 1 101 ? -16.849 12.236 38.435 1.00 43.72 101 HIS A CA 1
ATOM 791 C C . HIS A 1 101 ? -16.763 11.203 39.564 1.00 43.72 101 HIS A C 1
ATOM 793 O O . HIS A 1 101 ? -17.742 10.542 39.907 1.00 43.72 101 HIS A O 1
ATOM 799 N N . VAL A 1 102 ? -15.574 11.048 40.146 1.00 44.81 102 VAL A N 1
ATOM 800 C CA . VAL A 1 102 ? -15.423 10.373 41.433 1.00 44.81 102 VAL A CA 1
ATOM 801 C C . VAL A 1 102 ? -16.000 11.326 42.481 1.00 44.81 102 VAL A C 1
ATOM 803 O O . VAL A 1 102 ? -15.397 12.342 42.820 1.00 44.81 102 VAL A O 1
ATOM 8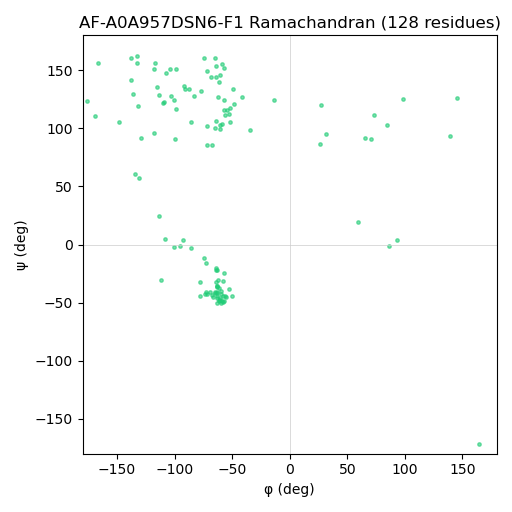06 N N . GLY A 1 103 ? -17.224 11.048 42.935 1.00 39.16 103 GLY A N 1
ATOM 807 C CA . GLY A 1 103 ? -17.826 11.753 44.068 1.00 39.16 103 GLY A CA 1
ATOM 808 C C . GLY A 1 103 ? -16.963 11.599 45.332 1.00 39.16 103 GLY A C 1
ATOM 809 O O . GLY A 1 103 ? -16.209 10.629 45.439 1.00 39.16 103 GLY A O 1
ATOM 810 N N . PRO A 1 104 ? -17.046 12.525 46.305 1.00 49.19 104 PRO A N 1
ATOM 811 C CA . PRO A 1 104 ? -16.203 12.509 47.497 1.00 49.19 104 PRO A CA 1
ATOM 812 C C . PRO A 1 104 ? -16.624 11.368 48.436 1.00 49.19 104 PRO A C 1
ATOM 814 O O . PRO A 1 104 ? -17.426 11.538 49.352 1.00 49.19 104 PRO A O 1
ATOM 817 N N . GLY A 1 105 ? -16.096 10.173 48.187 1.00 41.09 105 GLY A N 1
ATOM 818 C CA . GLY A 1 105 ? -16.299 8.980 48.999 1.00 41.09 105 GLY A CA 1
ATOM 819 C C . GLY A 1 105 ? -15.113 8.737 49.925 1.00 41.09 105 GLY A C 1
ATOM 820 O O . GLY A 1 105 ? -14.171 8.066 49.533 1.00 41.09 105 GLY A O 1
ATOM 821 N N . ARG A 1 106 ? -15.184 9.301 51.139 1.00 49.97 106 ARG A N 1
ATOM 822 C CA . ARG A 1 106 ? -14.494 8.884 52.380 1.00 49.97 106 ARG A CA 1
ATOM 823 C C . ARG A 1 106 ? -13.112 8.220 52.227 1.00 49.97 106 ARG A C 1
ATOM 825 O O . ARG A 1 106 ? -13.008 6.998 52.191 1.00 49.97 106 ARG A O 1
ATOM 832 N N . VAL A 1 107 ? -12.052 9.016 52.344 1.00 42.34 107 VAL A N 1
ATOM 833 C CA . VAL A 1 107 ? -10.807 8.545 52.970 1.00 42.34 107 VAL A CA 1
ATOM 834 C C . VAL A 1 107 ? -10.579 9.407 54.201 1.00 42.34 107 VAL A C 1
ATOM 836 O O . VAL A 1 107 ? -10.107 10.541 54.128 1.00 42.34 107 VAL A O 1
ATOM 839 N N . GLU A 1 108 ? -11.024 8.872 55.335 1.00 40.94 108 GLU A N 1
ATOM 840 C CA . GLU A 1 108 ? -10.615 9.318 56.658 1.00 40.94 108 GLU A CA 1
ATOM 841 C C . GLU A 1 108 ? -9.085 9.240 56.747 1.00 40.94 108 GLU A C 1
ATOM 843 O O . GLU A 1 108 ? -8.487 8.172 56.685 1.00 40.94 108 GLU A O 1
ATOM 848 N N . MET A 1 109 ? -8.458 10.410 56.811 1.00 38.22 109 MET A N 1
ATOM 849 C CA . MET A 1 109 ? -7.555 10.795 57.893 1.00 38.22 109 MET A CA 1
ATOM 850 C C . MET A 1 109 ? -6.861 9.629 58.628 1.00 38.22 109 MET A C 1
ATOM 852 O O . MET A 1 109 ? -7.301 9.226 59.698 1.00 38.22 109 MET A O 1
ATOM 856 N N . ILE A 1 110 ? -5.721 9.162 58.113 1.00 44.22 110 ILE A N 1
ATOM 857 C CA . ILE A 1 110 ? -4.669 8.571 58.952 1.00 44.22 110 ILE A CA 1
ATOM 858 C C . ILE A 1 110 ? -3.353 9.261 58.588 1.00 44.22 110 ILE A C 1
ATOM 860 O O . ILE A 1 110 ? -2.665 8.908 57.633 1.00 44.22 110 ILE A O 1
ATOM 864 N N . GLN A 1 111 ? -3.076 10.332 59.331 1.00 35.53 111 GLN A N 1
ATOM 865 C CA . GLN A 1 111 ? -1.727 10.837 59.553 1.00 35.53 111 GLN A CA 1
ATOM 866 C C . GLN A 1 111 ? -1.003 9.901 60.535 1.00 35.53 111 GLN A C 1
ATOM 868 O O . GLN A 1 111 ? -1.650 9.205 61.315 1.00 35.53 111 GLN A O 1
ATOM 873 N N . ASP A 1 112 ? 0.326 9.992 60.517 1.00 39.31 112 ASP A N 1
ATOM 874 C CA . ASP A 1 112 ? 1.278 9.486 61.513 1.00 39.31 112 ASP A CA 1
ATOM 875 C C . ASP A 1 112 ? 1.730 8.014 61.441 1.00 39.31 112 ASP A C 1
ATOM 877 O O . ASP A 1 112 ? 1.106 7.101 61.965 1.00 39.31 112 ASP A O 1
ATOM 881 N N . GLY A 1 113 ? 2.953 7.841 60.921 1.00 34.59 113 GLY A N 1
ATOM 882 C CA . GLY A 1 113 ? 4.020 7.252 61.734 1.00 34.59 113 GLY A CA 1
ATOM 883 C C . GLY A 1 113 ? 4.335 5.759 61.569 1.00 34.59 113 GLY A C 1
ATOM 884 O O . GLY A 1 113 ? 3.522 4.893 61.852 1.00 34.59 113 GLY A O 1
ATOM 885 N N . LEU A 1 114 ? 5.622 5.510 61.286 1.00 37.88 114 LEU A N 1
ATOM 886 C CA . LEU A 1 114 ? 6.426 4.347 61.699 1.00 37.88 114 LEU A CA 1
ATOM 887 C C . LEU A 1 114 ? 6.180 2.975 61.031 1.00 37.88 114 LEU A C 1
ATOM 889 O O . LEU A 1 114 ? 5.209 2.280 61.286 1.00 37.88 114 LEU A O 1
ATOM 893 N N . LEU A 1 115 ? 7.200 2.581 60.252 1.00 45.88 115 LEU A N 1
ATOM 894 C CA . LEU A 1 115 ? 7.867 1.267 60.225 1.00 45.88 115 LEU A CA 1
ATOM 895 C C . LEU A 1 115 ? 7.039 0.045 60.665 1.00 45.88 115 LEU A C 1
ATOM 897 O O . LEU A 1 115 ? 6.764 -0.099 61.851 1.00 45.88 115 LEU A O 1
ATOM 901 N N . LEU A 1 116 ? 6.870 -0.933 59.766 1.00 42.41 116 LEU A N 1
ATOM 902 C CA . LEU A 1 116 ? 7.436 -2.280 59.948 1.00 42.41 116 LEU A CA 1
ATOM 903 C C . LEU A 1 116 ? 7.179 -3.183 58.733 1.00 42.41 116 LEU A C 1
ATOM 905 O O . LEU A 1 116 ? 6.053 -3.433 58.315 1.00 42.41 116 LEU A O 1
ATOM 909 N N . ASP A 1 117 ? 8.296 -3.685 58.221 1.00 49.50 117 ASP A N 1
ATOM 910 C CA . ASP A 1 117 ? 8.448 -4.870 57.391 1.00 49.50 117 ASP A CA 1
ATOM 911 C C . ASP A 1 117 ? 7.818 -6.090 58.091 1.00 49.50 117 ASP A C 1
ATOM 913 O O . ASP A 1 117 ? 8.265 -6.470 59.173 1.00 49.50 117 ASP A O 1
ATOM 917 N N . ALA A 1 118 ? 6.766 -6.682 57.513 1.00 42.94 118 ALA A N 1
ATOM 918 C CA . ALA A 1 118 ? 6.348 -8.054 57.809 1.00 42.94 118 ALA A CA 1
ATOM 919 C C . ALA A 1 118 ? 5.280 -8.574 56.824 1.00 42.94 118 ALA A C 1
ATOM 921 O O . ALA A 1 118 ? 4.105 -8.240 56.912 1.00 42.94 118 ALA A O 1
ATOM 922 N N . ARG A 1 119 ? 5.701 -9.539 55.998 1.00 51.31 119 ARG A N 1
ATOM 923 C CA . ARG A 1 119 ? 4.937 -10.751 55.638 1.00 51.31 119 ARG A CA 1
ATOM 924 C C . ARG A 1 119 ? 3.633 -10.586 54.842 1.00 51.31 119 ARG A C 1
ATOM 926 O O . ARG A 1 119 ? 2.540 -10.648 55.389 1.00 51.31 119 ARG A O 1
ATOM 933 N N . LEU A 1 120 ? 3.771 -10.651 53.520 1.00 45.19 120 LEU A N 1
ATOM 934 C CA . LEU A 1 120 ? 2.765 -11.236 52.620 1.00 45.19 120 LEU A CA 1
ATOM 935 C C . LEU A 1 120 ? 3.454 -12.223 51.659 1.00 45.19 120 LEU A C 1
ATOM 937 O O . LEU A 1 120 ? 3.423 -12.093 50.442 1.00 45.19 120 LEU A O 1
ATOM 941 N N . SER A 1 121 ? 4.137 -13.215 52.239 1.00 43.81 121 SER A N 1
ATOM 942 C CA . SER A 1 121 ? 4.364 -14.496 51.566 1.00 43.81 121 SER A CA 1
ATOM 943 C C . SER A 1 121 ? 3.181 -15.407 51.870 1.00 43.81 121 SER A C 1
ATOM 945 O O . SER A 1 121 ? 2.803 -15.544 53.029 1.00 43.81 121 SER A O 1
ATOM 947 N N . GLN A 1 122 ? 2.677 -16.050 50.818 1.00 44.78 122 GLN A N 1
ATOM 948 C CA . GLN A 1 122 ? 1.796 -17.220 50.837 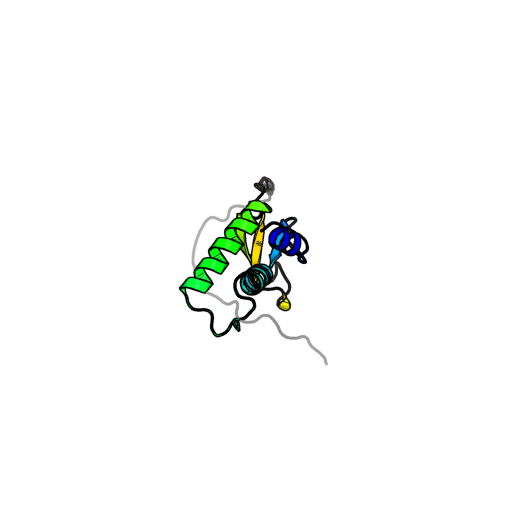1.00 44.78 122 GLN A CA 1
ATOM 949 C C . GLN A 1 122 ? 0.360 -17.003 51.329 1.00 44.78 122 GLN A C 1
ATOM 951 O O . GLN A 1 122 ? 0.022 -17.257 52.480 1.00 44.78 122 GLN A O 1
ATOM 956 N N . LEU A 1 123 ? -0.521 -16.700 50.377 1.00 43.84 123 LEU A N 1
ATOM 957 C CA . LEU A 1 123 ? -1.904 -17.168 50.405 1.00 43.84 123 LEU A CA 1
ATOM 958 C C . LEU A 1 123 ? -2.242 -17.743 49.027 1.00 43.84 123 LEU A C 1
ATOM 960 O O . LEU A 1 123 ? -2.190 -17.024 48.032 1.00 43.84 123 LEU A O 1
ATOM 964 N N . GLY A 1 124 ? -2.582 -19.033 48.994 1.00 39.72 124 GLY A N 1
ATOM 965 C CA . GLY A 1 124 ? -3.278 -19.662 47.871 1.00 39.72 124 GLY A CA 1
ATOM 966 C C . GLY A 1 124 ? -2.760 -21.051 47.511 1.00 39.72 124 GLY A C 1
ATOM 967 O O . GLY A 1 124 ? -1.815 -21.142 46.737 1.00 39.72 124 GLY A O 1
ATOM 968 N N . LEU A 1 125 ? -3.404 -22.079 48.080 1.00 43.69 125 LEU A N 1
ATOM 969 C CA . LEU A 1 125 ? -3.580 -23.484 47.647 1.00 43.69 125 LEU A CA 1
ATOM 970 C C . LEU A 1 125 ? -3.577 -24.357 48.915 1.00 43.69 125 LEU A C 1
ATOM 972 O O . LEU A 1 125 ? -2.636 -24.287 49.696 1.00 43.69 125 LEU A O 1
ATOM 976 N N . ASP A 1 126 ? -4.540 -25.210 49.221 1.00 43.94 126 ASP A N 1
ATOM 977 C CA . ASP A 1 126 ? -5.830 -25.563 48.636 1.00 43.94 126 ASP A CA 1
ATOM 978 C C . ASP A 1 126 ? -6.558 -26.385 49.719 1.00 43.94 126 ASP A C 1
ATOM 980 O O . ASP A 1 126 ? -5.931 -26.920 50.641 1.00 43.94 126 ASP A O 1
ATOM 984 N N . GLU A 1 127 ? -7.878 -26.418 49.653 1.00 47.41 127 GLU A N 1
ATOM 985 C CA . GLU A 1 127 ? -8.773 -26.923 50.685 1.00 47.41 127 GLU A CA 1
ATOM 986 C C . GLU A 1 127 ? -8.723 -28.449 50.911 1.00 47.41 127 GLU A C 1
ATOM 988 O O . GLU A 1 127 ? -8.601 -29.273 50.012 1.00 47.41 127 GLU A O 1
ATOM 993 N N . VAL A 1 128 ? -8.876 -28.796 52.191 1.00 43.25 128 VAL A N 1
ATOM 994 C CA . VAL A 1 128 ? -9.420 -30.025 52.788 1.00 43.25 128 VAL A CA 1
ATOM 995 C C . VAL A 1 128 ? -10.183 -30.953 51.829 1.00 43.25 128 VAL A C 1
ATOM 997 O O . VAL A 1 128 ? -11.254 -30.602 51.342 1.00 43.25 128 VAL A O 1
ATOM 1000 N N . THR A 1 129 ? -9.771 -32.225 51.736 1.00 41.53 129 THR A N 1
ATOM 1001 C CA . THR A 1 129 ? -10.727 -33.345 51.632 1.00 41.53 129 THR A CA 1
ATOM 1002 C C . THR A 1 129 ? -10.186 -34.626 52.289 1.00 41.53 129 THR A C 1
ATOM 1004 O O . THR A 1 129 ? -9.362 -35.326 51.714 1.00 41.53 129 THR A O 1
ATOM 1007 N N . ARG A 1 130 ? -10.771 -34.909 53.463 1.00 41.06 130 ARG A N 1
ATOM 1008 C CA . ARG A 1 130 ? -11.026 -36.203 54.133 1.00 41.06 130 ARG A CA 1
ATOM 1009 C C . ARG A 1 130 ? -9.888 -37.028 54.740 1.00 41.06 130 ARG A C 1
ATOM 1011 O O . ARG A 1 130 ? -9.044 -37.564 53.999 1.00 41.06 130 ARG A O 1
#

Nearest PDB s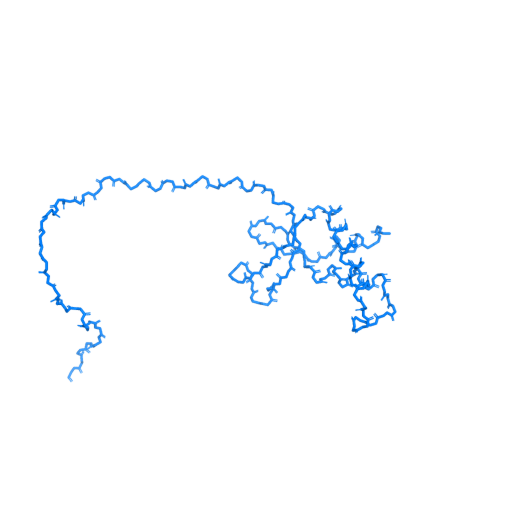tructures (foldseek):
  2ch0-assembly1_A  TM=2.982E-01  e=1.598E+00  Homo sapiens

Foldseek 3Di:
DVVLLVVQVPADWDAFPNWTWGAPVVLLVSLCCVVPVPDDPVPQDPVNSVVSVVVSQVSCVVVQFHDKDFDDPPRDDNVPTHIITTHDPPPPVPPPPPPPPPDPDDDDDDDDDDDDDDDDDDDDDDDDDD

pLDDT: mean 73.82, std 20.91, range [34.59, 94.0]

Secondary structure (DSSP, 8-state):
-HHHHHHHHTS-EEEETTEEEEEHHHHHHHHHHHH-TTS-GGG--HHHHHHHHHHHHHHHHHTTEEEEEEE-TTTS-GGG-EEEEEE-------------------------------------------

Sequence (130 aa):
MEKLKNRIAAFPTIMVGGETYLSYQAVTDAVAAFLFPTHPTDQIDEARYKRILETADSLCRELGYADVVKLVPPDVQFSEMGLYWTAAPQLALEPEPHIIHVGPGRVEMIQDGLLLDARLSQLGLDEVTR

Mean pred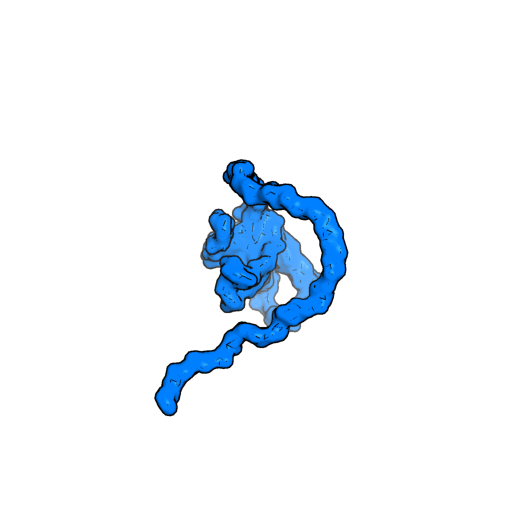icted aligned error: 15.66 Å

Solvent-accessible surface area (backbone atoms only — not comparable to full-atom values): 8535 Å² total; per-residue (Å²): 109,67,71,59,51,56,52,59,73,66,51,82,63,50,78,48,99,89,42,61,30,36,51,40,62,62,47,44,52,53,41,38,50,68,78,39,72,89,56,60,83,93,73,62,48,70,73,55,49,52,51,30,51,56,52,40,51,55,50,37,46,75,72,53,29,69,44,78,46,76,49,45,68,89,77,36,55,80,93,64,46,44,54,24,32,26,48,56,78,71,76,70,74,70,76,71,78,80,75,78,80,77,68,95,74,82,80,81,86,78,80,83,83,81,89,80,94,77,86,89,76,88,88,92,84,81,83,89,81,135

Radius of gyration: 27.77 Å; Cα contacts (8 Å, |Δi|>4): 105; chains: 1; bounding box: 35×51×80 Å